Protein AF-A0A3R9AH35-F1 (afdb_monomer_lite)

Sequence (131 aa):
MPEPMREVSAERACFILSLPLRYSGLPVRRRLIRMMLTLQKYDQGSSSLDGPGRDAFTPAADYARSVIDTAMLRGELRCRPSAEMAHDYLKLTEELRSLMAGLQQNKALLRKEVRRRTTDFLRRYAAGAGV

Secondary structure (DSSP, 8-state):
---THHHHHHHHHHHHHHHHHHTTTS-HHHHHHHHHHHHHHHHTT-S----TT--S--HHHHHHHHHHHHHHHTTSB-S--HHHHHHHHHHHHHHHHHHHTT-TT-HHHHHHHHHHHHHHHHHHTBTT---

Structure (mmCIF, N/CA/C/O backbone):
data_AF-A0A3R9AH35-F1
#
_entry.id   AF-A0A3R9AH35-F1
#
loop_
_atom_site.group_PDB
_atom_site.id
_atom_site.type_symbol
_atom_site.label_atom_id
_atom_site.label_alt_id
_atom_site.label_comp_id
_atom_site.label_asym_id
_atom_site.label_entity_id
_atom_site.label_seq_id
_atom_site.pdbx_PDB_ins_code
_atom_site.Cartn_x
_atom_site.Cartn_y
_atom_site.Cartn_z
_atom_site.occupancy
_atom_site.B_iso_or_equiv
_atom_site.auth_seq_id
_atom_site.auth_comp_id
_atom_site.auth_asym_id
_atom_site.auth_atom_id
_atom_site.pdbx_PDB_model_num
ATOM 1 N N . MET A 1 1 ? 12.508 -23.210 -30.651 1.00 46.03 1 MET A N 1
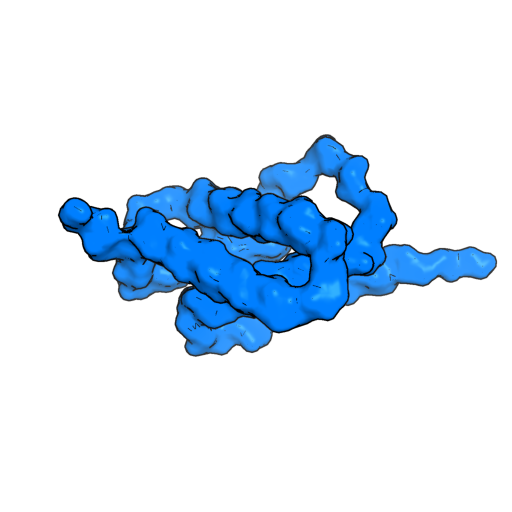ATOM 2 C CA . MET A 1 1 ? 12.930 -22.794 -29.298 1.00 46.03 1 MET A CA 1
ATOM 3 C C . MET A 1 1 ? 11.740 -22.115 -28.636 1.00 46.03 1 MET A C 1
ATOM 5 O O . MET A 1 1 ? 11.290 -21.130 -29.207 1.00 46.03 1 MET A O 1
ATOM 9 N N . PRO A 1 2 ? 11.146 -22.655 -27.555 1.00 44.12 2 PRO A N 1
ATOM 10 C CA . PRO A 1 2 ? 10.029 -21.997 -26.883 1.00 44.12 2 PRO A CA 1
ATOM 11 C C . PRO A 1 2 ? 10.558 -20.876 -25.975 1.00 44.12 2 PRO A C 1
ATOM 13 O O . PRO A 1 2 ? 11.591 -21.028 -25.329 1.00 44.12 2 PRO A O 1
ATOM 16 N N . GLU A 1 3 ? 9.880 -19.733 -25.981 1.00 46.47 3 GLU A N 1
ATOM 17 C CA . GLU A 1 3 ? 10.329 -18.500 -25.329 1.00 46.47 3 GLU A CA 1
ATOM 18 C C . GLU A 1 3 ? 10.193 -18.516 -23.790 1.00 46.47 3 GLU A C 1
ATOM 20 O O . GLU A 1 3 ? 9.214 -19.050 -23.263 1.00 46.47 3 GLU A O 1
ATOM 25 N N . PRO A 1 4 ? 11.095 -17.839 -23.049 1.00 51.25 4 PRO A N 1
ATOM 26 C CA . PRO A 1 4 ? 11.088 -17.774 -21.579 1.00 51.25 4 PRO A CA 1
ATOM 27 C C . PRO A 1 4 ? 9.991 -16.871 -20.969 1.00 51.25 4 PRO A C 1
ATOM 29 O O . PRO A 1 4 ? 9.933 -16.686 -19.754 1.00 51.25 4 PRO A O 1
ATOM 32 N N . MET A 1 5 ? 9.086 -16.295 -21.770 1.00 46.78 5 MET A N 1
ATOM 33 C CA . MET A 1 5 ? 8.111 -15.299 -21.294 1.00 46.78 5 MET A CA 1
ATOM 34 C C . MET A 1 5 ? 7.071 -15.838 -20.291 1.00 46.78 5 MET A C 1
ATOM 36 O O . MET A 1 5 ? 6.516 -15.064 -19.508 1.00 46.78 5 MET A O 1
ATOM 40 N N . ARG A 1 6 ? 6.798 -17.152 -20.268 1.00 49.31 6 ARG A N 1
ATOM 41 C CA . ARG A 1 6 ? 5.795 -17.739 -19.353 1.00 49.31 6 ARG A CA 1
ATOM 42 C C . ARG A 1 6 ? 6.275 -17.871 -17.903 1.00 49.31 6 ARG A C 1
ATOM 44 O O . ARG A 1 6 ? 5.464 -17.684 -16.996 1.00 49.31 6 ARG A O 1
ATOM 51 N N . GLU A 1 7 ? 7.559 -18.135 -17.664 1.00 48.97 7 GLU A N 1
ATOM 52 C CA . GLU A 1 7 ? 8.089 -18.366 -16.307 1.00 48.97 7 GLU A CA 1
ATOM 53 C C . GLU A 1 7 ? 8.080 -17.089 -15.460 1.00 48.97 7 GLU A C 1
ATOM 55 O O . GLU A 1 7 ? 7.621 -17.093 -14.318 1.00 48.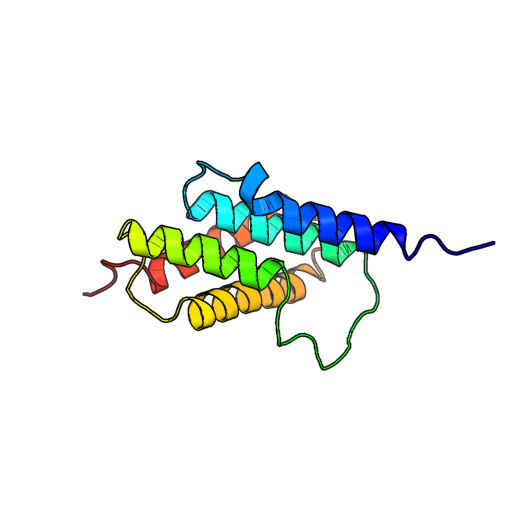97 7 GLU A O 1
ATOM 60 N N . VAL A 1 8 ? 8.449 -15.953 -16.059 1.00 49.78 8 VAL A N 1
ATOM 61 C CA . VAL A 1 8 ? 8.474 -14.644 -15.387 1.00 49.78 8 VAL A CA 1
ATOM 62 C C . VAL A 1 8 ? 7.079 -14.222 -14.900 1.00 49.78 8 VAL A C 1
ATOM 64 O O . VAL A 1 8 ? 6.948 -13.586 -13.853 1.00 49.78 8 VAL A O 1
ATOM 67 N N . SER A 1 9 ? 6.021 -14.588 -15.630 1.00 55.25 9 SER A N 1
ATOM 68 C CA . SER A 1 9 ? 4.631 -14.311 -15.242 1.00 55.25 9 SER A CA 1
ATOM 69 C C . SER A 1 9 ? 4.174 -15.185 -14.065 1.00 55.25 9 SER A C 1
ATOM 71 O O . SER A 1 9 ? 3.560 -14.684 -13.116 1.00 55.25 9 SER A O 1
ATOM 73 N N . ALA A 1 10 ? 4.531 -16.473 -14.075 1.00 56.56 10 ALA A N 1
ATOM 74 C CA . ALA A 1 10 ? 4.181 -17.417 -13.015 1.00 56.56 10 ALA A CA 1
ATOM 75 C C . ALA A 1 10 ? 4.895 -17.094 -11.690 1.00 56.56 10 ALA A C 1
ATOM 77 O O . ALA A 1 10 ? 4.262 -17.074 -10.634 1.00 56.56 10 ALA A O 1
ATOM 78 N N . GLU A 1 11 ? 6.183 -16.740 -11.736 1.00 56.84 11 GLU A N 1
ATOM 79 C CA . GLU A 1 11 ? 6.951 -16.329 -10.554 1.00 56.84 11 GLU A CA 1
ATOM 80 C C . GLU A 1 11 ? 6.389 -15.060 -9.900 1.00 56.84 11 GLU A C 1
ATOM 82 O O . GLU A 1 11 ? 6.325 -14.955 -8.671 1.00 56.84 11 GLU A O 1
ATOM 87 N N . ARG A 1 12 ? 5.937 -14.100 -10.718 1.00 60.00 12 ARG A N 1
ATOM 88 C CA . ARG A 1 12 ? 5.270 -12.873 -10.255 1.00 60.00 12 ARG A CA 1
ATOM 89 C C . ARG A 1 12 ? 3.958 -13.176 -9.553 1.00 60.00 12 ARG A C 1
ATOM 91 O O . ARG A 1 12 ? 3.727 -12.662 -8.460 1.00 60.00 12 ARG A O 1
ATOM 98 N N . ALA A 1 13 ? 3.116 -14.013 -10.158 1.00 60.59 13 ALA A N 1
ATOM 99 C CA . ALA A 1 13 ? 1.849 -14.418 -9.564 1.00 60.59 13 ALA A CA 1
ATOM 100 C C . ALA A 1 13 ? 2.081 -15.165 -8.242 1.00 60.59 13 ALA A C 1
ATOM 102 O O . ALA A 1 13 ? 1.540 -14.756 -7.217 1.00 60.59 13 ALA A O 1
ATOM 103 N N . CYS A 1 14 ? 2.967 -16.168 -8.216 1.00 59.75 14 CYS A N 1
ATOM 104 C CA . CYS A 1 14 ? 3.325 -16.896 -6.995 1.00 59.75 14 CYS A CA 1
ATOM 105 C C . CYS A 1 14 ? 3.881 -15.980 -5.898 1.00 59.75 14 CYS A C 1
ATOM 107 O O . CYS A 1 14 ? 3.533 -16.139 -4.727 1.00 59.75 14 CYS A O 1
ATOM 109 N N . PHE A 1 15 ? 4.719 -14.996 -6.240 1.00 64.31 15 PHE A N 1
ATOM 110 C CA . PHE A 1 15 ? 5.264 -14.093 -5.232 1.00 64.31 15 PHE A CA 1
ATOM 111 C C . PHE A 1 15 ? 4.189 -13.175 -4.651 1.00 64.31 15 PHE A C 1
ATOM 113 O O . PHE A 1 15 ? 4.125 -13.045 -3.427 1.00 64.31 15 PHE A O 1
ATOM 120 N N . ILE A 1 16 ? 3.334 -12.581 -5.493 1.00 66.44 16 ILE A N 1
ATOM 121 C CA . ILE A 1 16 ? 2.237 -11.711 -5.042 1.00 66.44 16 ILE A CA 1
ATOM 122 C C . ILE A 1 16 ? 1.250 -12.506 -4.174 1.00 66.44 16 ILE A C 1
ATOM 124 O O . ILE A 1 16 ? 0.876 -12.047 -3.096 1.00 66.44 16 ILE A O 1
ATOM 128 N N . LEU A 1 17 ? 0.932 -13.739 -4.570 1.00 62.44 17 LEU A N 1
ATOM 129 C CA . LEU A 1 17 ? 0.103 -14.663 -3.791 1.00 62.44 17 LEU A CA 1
ATOM 130 C C . LEU A 1 17 ? 0.758 -15.082 -2.463 1.00 62.44 17 LEU A C 1
ATOM 132 O O . LEU A 1 17 ? 0.059 -15.393 -1.505 1.00 62.44 17 LEU A O 1
ATOM 136 N N . SER A 1 18 ? 2.092 -15.041 -2.366 1.00 66.19 18 SER A N 1
ATOM 137 C CA . SER A 1 18 ? 2.823 -15.325 -1.122 1.00 66.19 18 SER A CA 1
ATOM 138 C C . SER A 1 18 ? 3.007 -14.108 -0.202 1.00 66.19 18 SER A C 1
ATOM 140 O O . SER A 1 18 ? 3.461 -14.277 0.930 1.00 66.19 18 SER A O 1
ATOM 142 N N . LEU A 1 19 ? 2.663 -12.885 -0.638 1.00 68.12 19 LEU A N 1
ATOM 143 C CA . LEU A 1 19 ? 2.791 -11.667 0.180 1.00 68.12 19 LEU A CA 1
ATOM 144 C C . LEU A 1 19 ? 2.074 -11.755 1.539 1.00 68.12 19 LEU A C 1
ATOM 146 O O . LEU A 1 19 ? 2.698 -11.361 2.532 1.00 68.12 19 LEU A O 1
ATOM 150 N N . PRO A 1 20 ? 0.837 -12.293 1.632 1.00 64.69 20 PRO A N 1
ATOM 151 C CA . PRO A 1 20 ? 0.148 -12.457 2.911 1.00 64.69 20 PRO A CA 1
ATOM 152 C C . PRO A 1 20 ? 0.947 -13.285 3.917 1.00 64.69 20 PRO A C 1
ATOM 154 O O . PRO A 1 20 ? 1.046 -12.904 5.081 1.00 64.69 20 PRO A O 1
ATOM 157 N N . LEU A 1 21 ? 1.575 -14.370 3.456 1.00 67.38 21 LEU A N 1
ATOM 158 C CA . LEU A 1 21 ? 2.374 -15.271 4.289 1.00 67.38 21 LEU A CA 1
ATOM 159 C C . LEU A 1 21 ? 3.748 -14.678 4.614 1.00 67.38 21 LEU A C 1
ATOM 161 O O . LEU A 1 21 ? 4.215 -14.751 5.745 1.00 67.38 21 LEU A O 1
ATOM 165 N N . ARG A 1 22 ? 4.403 -14.037 3.641 1.00 65.38 22 ARG A N 1
ATOM 166 C CA . ARG A 1 22 ? 5.749 -13.469 3.828 1.00 65.38 22 ARG A CA 1
ATOM 167 C C . ARG A 1 22 ? 5.772 -12.295 4.796 1.00 65.38 22 ARG A C 1
ATOM 169 O O . ARG A 1 22 ? 6.805 -12.031 5.410 1.00 65.38 22 ARG A O 1
ATOM 176 N N . TYR A 1 23 ? 4.676 -11.547 4.875 1.00 73.94 23 TYR A N 1
ATOM 177 C CA . TYR A 1 23 ? 4.607 -10.305 5.641 1.00 73.94 23 TYR A CA 1
ATOM 178 C C . TYR A 1 23 ? 3.579 -10.348 6.773 1.00 73.94 23 TYR A C 1
ATOM 180 O O . TYR A 1 23 ? 3.329 -9.316 7.410 1.00 73.94 23 TYR A O 1
ATOM 188 N N . SER A 1 24 ? 3.037 -11.532 7.077 1.00 69.88 24 SER A N 1
ATOM 189 C CA . SER A 1 24 ? 2.233 -11.765 8.275 1.00 69.88 24 SER A CA 1
ATOM 190 C C . SER A 1 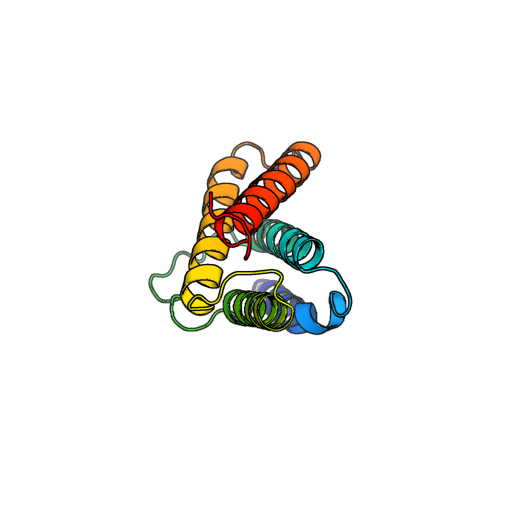24 ? 3.003 -11.324 9.524 1.00 69.88 24 SER A C 1
ATOM 192 O O . SER A 1 24 ? 4.209 -11.536 9.632 1.00 69.88 24 SER A O 1
ATOM 194 N N . GLY A 1 25 ? 2.326 -10.655 10.457 1.00 75.56 25 GLY A N 1
ATOM 195 C CA . GLY A 1 25 ? 2.937 -10.164 11.701 1.00 75.56 25 GLY A CA 1
ATOM 196 C C . GLY A 1 25 ? 3.684 -8.829 11.589 1.00 75.56 25 GLY A C 1
ATOM 197 O O . GLY A 1 25 ? 3.916 -8.180 12.604 1.00 75.56 25 GLY A O 1
ATOM 198 N N . LEU A 1 26 ? 3.988 -8.334 10.383 1.00 83.62 26 LEU A N 1
ATOM 199 C CA . LEU A 1 26 ? 4.569 -6.995 10.245 1.00 83.62 26 LEU A CA 1
ATOM 200 C C . LEU A 1 26 ? 3.526 -5.895 10.528 1.00 83.62 26 LEU A C 1
ATOM 202 O O . LEU A 1 26 ? 2.348 -6.094 10.215 1.00 83.62 26 LEU A O 1
ATOM 206 N N . PRO A 1 27 ? 3.941 -4.717 11.032 1.00 87.50 27 PRO A N 1
ATOM 207 C CA . PRO A 1 27 ? 3.092 -3.527 11.071 1.00 87.50 27 PRO A CA 1
ATOM 208 C C . PRO A 1 27 ? 2.638 -3.111 9.668 1.00 87.50 27 PRO A C 1
ATOM 210 O O . PRO A 1 27 ? 3.392 -3.280 8.700 1.00 87.50 27 PRO A O 1
ATOM 213 N N . VAL A 1 28 ? 1.459 -2.493 9.563 1.00 89.50 28 VAL A N 1
ATOM 214 C CA . VAL A 1 28 ? 0.816 -2.085 8.296 1.00 89.50 28 VAL A CA 1
ATOM 215 C C . VAL A 1 28 ? 1.779 -1.302 7.404 1.00 89.50 28 VAL A C 1
ATOM 217 O O . VAL A 1 28 ? 2.004 -1.663 6.247 1.00 89.50 28 VAL A O 1
ATOM 220 N N . ARG A 1 29 ? 2.481 -0.313 7.974 1.00 91.62 29 ARG A N 1
ATOM 221 C CA . ARG A 1 29 ? 3.503 0.476 7.266 1.00 91.62 29 ARG A CA 1
ATOM 222 C C . ARG A 1 29 ? 4.578 -0.380 6.602 1.00 91.62 29 ARG A C 1
ATOM 224 O O . ARG A 1 29 ? 4.965 -0.109 5.469 1.00 91.62 29 ARG A O 1
ATOM 231 N N . ARG A 1 30 ? 5.088 -1.407 7.290 1.00 90.06 30 ARG A N 1
ATOM 232 C CA . ARG A 1 30 ? 6.130 -2.284 6.733 1.00 90.06 30 ARG A CA 1
ATOM 233 C C . ARG A 1 30 ? 5.571 -3.180 5.629 1.00 90.06 30 ARG A C 1
ATOM 235 O O . ARG A 1 30 ? 6.280 -3.382 4.645 1.00 90.06 30 ARG A O 1
ATOM 242 N N . ARG A 1 31 ? 4.333 -3.672 5.763 1.00 90.31 31 ARG A N 1
ATOM 243 C CA . ARG A 1 31 ? 3.666 -4.469 4.716 1.00 90.31 31 ARG A CA 1
ATOM 244 C C . ARG A 1 31 ? 3.503 -3.659 3.432 1.00 90.31 31 ARG A C 1
ATOM 246 O O . ARG A 1 31 ? 3.949 -4.112 2.382 1.00 90.31 31 ARG A O 1
ATOM 253 N N . LEU A 1 32 ? 2.989 -2.434 3.540 1.00 90.38 32 LEU A N 1
ATOM 254 C CA . LEU A 1 32 ? 2.818 -1.525 2.403 1.00 90.38 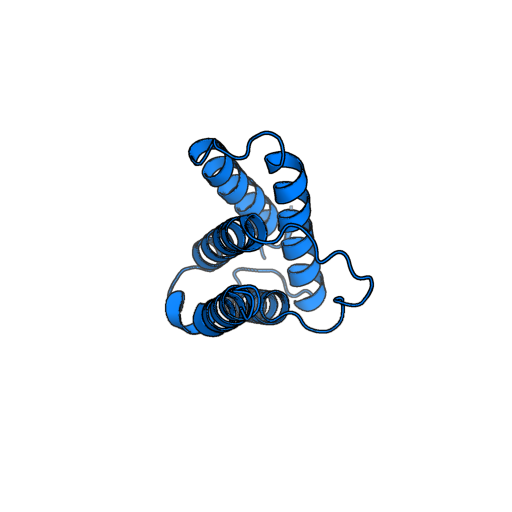32 LEU A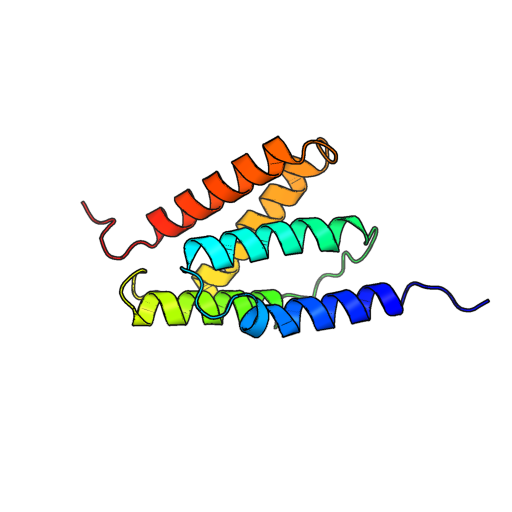 CA 1
ATOM 255 C C . LEU A 1 32 ? 4.163 -1.109 1.779 1.00 90.38 32 LEU A C 1
ATOM 257 O O . LEU A 1 32 ? 4.310 -1.136 0.564 1.00 90.38 32 LEU A O 1
ATOM 261 N N . ILE A 1 33 ? 5.201 -0.804 2.565 1.00 91.50 33 ILE A N 1
ATOM 262 C CA . ILE A 1 33 ? 6.531 -0.501 1.995 1.00 91.50 33 ILE A CA 1
ATOM 263 C C . ILE A 1 33 ? 7.075 -1.693 1.194 1.00 91.50 33 ILE A C 1
ATOM 265 O O . ILE A 1 33 ? 7.588 -1.527 0.087 1.00 91.50 33 ILE A O 1
ATOM 269 N N . ARG A 1 34 ? 6.998 -2.904 1.762 1.00 89.56 34 ARG A N 1
ATOM 270 C CA . ARG A 1 34 ? 7.498 -4.121 1.111 1.00 89.56 34 ARG A CA 1
ATOM 271 C C . ARG A 1 34 ? 6.722 -4.433 -0.161 1.00 89.56 34 ARG A C 1
ATOM 273 O O . ARG A 1 34 ? 7.343 -4.793 -1.157 1.00 89.56 34 ARG A O 1
ATOM 280 N N . MET A 1 35 ? 5.407 -4.253 -0.137 1.00 88.00 35 MET A N 1
ATOM 281 C CA . MET A 1 35 ? 4.548 -4.424 -1.301 1.00 88.00 35 MET A CA 1
ATOM 282 C C . MET A 1 35 ? 4.906 -3.438 -2.422 1.00 88.00 35 MET A C 1
ATOM 284 O O . MET A 1 35 ? 5.181 -3.880 -3.532 1.00 88.00 35 MET A O 1
ATOM 288 N N . MET A 1 36 ? 5.017 -2.136 -2.139 1.00 89.31 36 MET A N 1
ATOM 289 C CA . MET A 1 36 ? 5.367 -1.128 -3.151 1.00 89.31 36 MET A CA 1
ATOM 290 C C . MET A 1 36 ? 6.744 -1.401 -3.773 1.00 89.31 36 MET A C 1
ATOM 292 O O . MET A 1 36 ? 6.886 -1.387 -4.990 1.00 89.31 36 MET A O 1
ATOM 296 N N . LEU A 1 37 ? 7.754 -1.734 -2.957 1.00 88.25 37 LEU A N 1
ATOM 297 C CA . LEU A 1 37 ? 9.081 -2.132 -3.456 1.00 88.25 37 LEU A CA 1
ATOM 298 C C . LEU A 1 37 ? 9.027 -3.384 -4.338 1.00 88.25 37 LEU A C 1
ATOM 300 O O . LEU A 1 37 ? 9.786 -3.503 -5.295 1.00 88.25 37 LEU A O 1
ATOM 304 N N . THR A 1 38 ? 8.150 -4.322 -3.993 1.00 83.50 38 THR A N 1
ATOM 305 C CA . THR A 1 38 ? 7.948 -5.557 -4.748 1.00 83.50 38 THR A CA 1
ATOM 306 C C . THR A 1 38 ? 7.330 -5.258 -6.110 1.00 83.50 38 THR A C 1
ATOM 308 O O . THR A 1 38 ? 7.848 -5.721 -7.121 1.00 83.50 38 THR A O 1
ATOM 311 N N . LEU A 1 39 ? 6.286 -4.428 -6.154 1.00 81.75 39 LEU A N 1
ATOM 312 C CA . LEU A 1 39 ? 5.648 -3.998 -7.401 1.00 81.75 39 LEU A CA 1
ATOM 313 C C . LEU A 1 39 ? 6.627 -3.255 -8.318 1.00 81.75 39 LEU A C 1
ATOM 315 O O . LEU A 1 39 ? 6.662 -3.516 -9.514 1.00 81.75 39 LEU A O 1
ATOM 319 N N . GLN A 1 40 ? 7.484 -2.406 -7.746 1.00 82.69 40 GLN A N 1
ATOM 320 C CA . GLN A 1 40 ? 8.546 -1.718 -8.487 1.00 82.69 40 GLN A CA 1
ATOM 321 C C . GLN A 1 40 ? 9.596 -2.691 -9.048 1.00 82.69 40 GLN A C 1
ATOM 323 O O . GLN A 1 40 ? 10.071 -2.506 -10.162 1.00 82.69 40 GLN A O 1
ATOM 328 N N . LYS A 1 41 ? 9.941 -3.755 -8.308 1.00 78.38 41 LYS A N 1
ATOM 329 C CA . LYS A 1 41 ? 10.898 -4.779 -8.758 1.00 78.38 41 LYS A CA 1
ATOM 330 C C . LYS A 1 41 ? 10.340 -5.641 -9.893 1.00 78.38 41 LYS A C 1
ATOM 332 O O . LYS A 1 41 ? 11.072 -5.969 -10.818 1.00 78.38 41 LYS A O 1
ATOM 337 N N . TYR A 1 42 ? 9.086 -6.073 -9.786 1.00 68.94 42 TYR A N 1
ATOM 338 C CA . TYR A 1 42 ? 8.533 -7.051 -10.719 1.00 68.94 42 TYR A CA 1
ATOM 339 C C . TYR A 1 42 ? 8.096 -6.440 -12.047 1.00 68.94 42 TYR A C 1
ATOM 341 O O . TYR A 1 42 ? 8.173 -7.134 -13.049 1.00 68.94 42 TYR A O 1
ATOM 349 N N . ASP A 1 43 ? 7.720 -5.165 -12.101 1.00 61.84 43 ASP A N 1
ATOM 350 C CA . ASP A 1 43 ? 7.395 -4.522 -13.381 1.00 61.84 43 ASP A CA 1
ATOM 351 C C . ASP A 1 43 ? 8.642 -4.105 -14.185 1.00 61.84 43 ASP A C 1
ATOM 353 O O . ASP A 1 43 ? 8.604 -4.029 -15.408 1.00 61.84 43 ASP A O 1
ATOM 357 N N . GLN A 1 44 ? 9.798 -3.968 -13.519 1.00 51.09 44 GLN A N 1
ATOM 358 C CA . GLN A 1 44 ? 11.097 -3.688 -14.151 1.00 51.09 44 GLN A CA 1
ATOM 359 C C . GLN A 1 44 ? 11.541 -4.777 -15.154 1.00 51.09 44 GLN A C 1
ATOM 361 O O . GLN A 1 44 ? 12.460 -4.551 -15.935 1.00 51.09 44 GLN A O 1
ATOM 366 N N . GLY A 1 45 ? 10.895 -5.951 -15.152 1.00 44.19 45 GLY A N 1
ATOM 367 C CA . GLY A 1 45 ? 11.149 -7.037 -16.103 1.00 44.19 45 GLY A CA 1
ATOM 368 C C . GLY A 1 45 ? 10.059 -7.257 -17.158 1.00 44.19 45 GLY A C 1
ATOM 369 O O .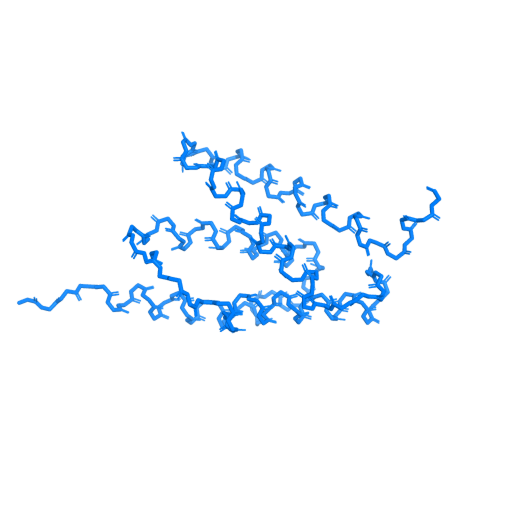 GLY A 1 45 ? 10.097 -8.288 -17.818 1.00 44.19 45 GLY A O 1
ATOM 370 N N . SER A 1 46 ? 9.018 -6.418 -17.253 1.00 43.91 46 SER A N 1
ATOM 371 C CA . SER A 1 46 ? 7.997 -6.510 -18.317 1.00 43.91 46 SER A CA 1
ATOM 372 C C . SER A 1 46 ? 7.915 -5.207 -19.088 1.00 43.91 46 SER A C 1
ATOM 374 O O . SER A 1 46 ? 7.044 -4.376 -18.860 1.00 43.91 46 SER A O 1
ATOM 376 N N . SER A 1 47 ? 8.819 -5.053 -20.043 1.00 40.12 47 SER A N 1
ATOM 377 C CA . SER A 1 47 ? 8.518 -4.290 -21.244 1.00 40.12 47 SER A CA 1
ATOM 378 C C . SER A 1 47 ? 7.317 -4.952 -21.936 1.00 40.12 47 SER A C 1
ATOM 380 O O . SER A 1 47 ? 7.398 -6.113 -22.327 1.00 40.12 47 SER A O 1
ATOM 382 N N . SER A 1 48 ? 6.220 -4.206 -22.061 1.00 46.03 48 SER A N 1
ATOM 383 C CA . SER A 1 48 ? 4.929 -4.590 -22.655 1.00 46.03 48 SER A CA 1
ATOM 384 C C . SER A 1 48 ? 4.036 -5.472 -21.794 1.00 46.03 48 SER A C 1
ATOM 386 O O . SER A 1 48 ? 4.207 -6.682 -21.752 1.00 46.03 48 SER A O 1
ATOM 388 N N . LEU A 1 49 ? 3.017 -4.859 -21.192 1.00 43.94 49 LEU A N 1
ATOM 389 C CA . LEU A 1 49 ? 1.650 -5.389 -21.113 1.00 43.94 49 LEU A CA 1
ATOM 390 C C . LEU A 1 49 ? 0.705 -4.204 -20.820 1.00 43.94 49 LEU A C 1
ATOM 392 O O . LEU A 1 49 ? -0.014 -4.186 -19.823 1.00 43.94 49 LEU A O 1
ATOM 396 N N . ASP A 1 50 ? 0.743 -3.193 -21.695 1.00 42.88 50 ASP A N 1
ATOM 397 C CA . ASP A 1 50 ? -0.299 -2.168 -21.783 1.00 42.88 50 ASP A CA 1
ATOM 398 C C . ASP A 1 50 ? -1.528 -2.800 -22.445 1.00 42.88 50 ASP A C 1
ATOM 400 O O . ASP A 1 50 ? -1.564 -3.030 -23.653 1.00 42.88 50 ASP A O 1
ATOM 404 N N . GLY A 1 51 ? -2.521 -3.150 -21.629 1.00 36.41 51 GLY A N 1
ATOM 405 C CA . GLY A 1 51 ? -3.811 -3.666 -22.073 1.00 36.41 51 GLY A CA 1
ATOM 406 C C . GLY A 1 51 ? -4.935 -3.041 -21.241 1.00 36.41 51 GLY A C 1
ATOM 407 O O . GLY A 1 51 ? -4.909 -3.173 -20.013 1.00 36.41 51 GLY A O 1
ATOM 408 N N . PRO A 1 52 ? -5.924 -2.374 -21.865 1.00 36.44 52 PRO A N 1
ATOM 409 C CA . PRO A 1 52 ? -7.024 -1.727 -21.163 1.00 36.44 52 PRO A CA 1
ATOM 410 C C . PRO A 1 52 ? -8.028 -2.800 -20.726 1.00 36.44 52 PRO A C 1
ATOM 412 O O . PRO A 1 52 ? -8.848 -3.261 -21.513 1.00 36.44 52 PRO A O 1
ATOM 415 N N . GLY A 1 53 ? -7.921 -3.269 -19.483 1.00 40.00 53 GLY A N 1
ATOM 416 C CA . GLY A 1 53 ? -8.854 -4.277 -18.958 1.00 40.00 53 GLY A CA 1
ATOM 417 C C . GLY A 1 53 ? -8.490 -4.926 -17.623 1.00 40.00 53 GLY A C 1
ATOM 418 O O . GLY A 1 53 ? -9.097 -5.928 -17.253 1.00 40.00 53 GLY A O 1
ATOM 419 N N . ARG A 1 54 ? -7.501 -4.406 -16.884 1.00 48.00 54 ARG A N 1
ATOM 420 C CA . ARG A 1 54 ? -7.013 -5.019 -15.632 1.00 48.00 54 ARG A CA 1
ATOM 421 C C . ARG A 1 54 ? -7.621 -4.449 -14.346 1.00 48.00 54 ARG A C 1
ATOM 423 O O . ARG A 1 54 ? -7.109 -4.736 -13.267 1.00 48.00 54 ARG A O 1
ATOM 430 N N . ASP A 1 55 ? -8.729 -3.720 -14.452 1.00 42.41 55 ASP A N 1
ATOM 431 C CA . ASP A 1 55 ? -9.375 -3.053 -13.313 1.00 42.41 55 ASP A CA 1
ATOM 432 C C . ASP A 1 55 ? -10.208 -3.967 -12.406 1.00 42.41 55 ASP A C 1
ATOM 434 O O . ASP A 1 55 ? -10.667 -3.523 -11.358 1.00 42.41 55 ASP A O 1
ATOM 438 N N . ALA A 1 56 ? -10.386 -5.252 -12.728 1.00 44.19 56 ALA A N 1
ATOM 439 C CA . ALA A 1 56 ? -11.248 -6.094 -11.902 1.00 44.19 56 ALA A CA 1
ATOM 440 C C . ALA A 1 56 ? -10.540 -6.616 -10.635 1.00 44.19 56 ALA A C 1
ATOM 442 O O . ALA A 1 56 ? -10.928 -6.253 -9.532 1.00 44.19 56 ALA A O 1
ATOM 443 N N . PHE A 1 57 ? -9.498 -7.447 -10.731 1.00 51.50 57 PHE A N 1
ATOM 444 C CA . PHE A 1 57 ? -8.913 -8.095 -9.544 1.00 51.50 57 PHE A CA 1
ATOM 445 C C . PHE A 1 57 ? -7.463 -8.502 -9.807 1.00 51.50 57 PHE A C 1
ATOM 447 O O . PHE A 1 57 ? -7.179 -9.606 -10.271 1.00 51.50 57 PHE A O 1
ATOM 454 N N . THR A 1 58 ? -6.513 -7.598 -9.548 1.00 71.69 58 THR A N 1
ATOM 455 C CA . THR A 1 58 ? -5.103 -8.003 -9.478 1.00 71.69 58 THR A CA 1
ATOM 456 C C . THR A 1 58 ? -4.813 -8.550 -8.074 1.00 71.69 58 THR A C 1
ATOM 458 O O . THR A 1 58 ? -5.239 -7.936 -7.096 1.00 71.69 58 THR A O 1
ATOM 461 N N . PRO A 1 59 ? -4.024 -9.632 -7.920 1.00 76.12 59 PRO A N 1
ATOM 462 C CA . PRO A 1 59 ? -3.648 -10.149 -6.598 1.00 76.12 59 PRO A CA 1
ATOM 463 C C . PRO A 1 59 ? -2.966 -9.105 -5.691 1.00 76.12 59 PRO A C 1
ATOM 465 O O . PRO A 1 59 ? -2.978 -9.215 -4.467 1.00 76.12 59 PRO A O 1
ATOM 468 N N . ALA A 1 60 ? -2.390 -8.053 -6.285 1.00 79.88 60 ALA A N 1
ATOM 469 C CA . ALA A 1 60 ? -1.879 -6.898 -5.558 1.00 79.88 60 ALA A CA 1
ATOM 470 C C . ALA A 1 60 ? -3.010 -6.059 -4.937 1.00 79.88 60 ALA A C 1
ATOM 472 O O . ALA A 1 60 ? -2.906 -5.689 -3.771 1.00 79.88 60 ALA A O 1
ATOM 473 N N . ALA A 1 61 ? -4.090 -5.787 -5.675 1.00 83.88 61 ALA A N 1
ATOM 474 C CA . ALA A 1 61 ? -5.257 -5.077 -5.154 1.00 83.88 61 ALA A CA 1
ATOM 475 C C . ALA A 1 61 ? -5.912 -5.841 -3.999 1.00 83.88 61 ALA A C 1
ATOM 477 O O . ALA A 1 61 ? -6.170 -5.249 -2.953 1.00 83.88 61 ALA A O 1
ATOM 478 N N . ASP A 1 62 ? -6.101 -7.154 -4.146 1.00 84.19 62 ASP A N 1
ATOM 479 C CA . ASP A 1 62 ? -6.678 -7.994 -3.089 1.00 84.19 62 ASP A CA 1
ATOM 480 C C . ASP A 1 62 ? -5.805 -8.001 -1.829 1.00 84.19 62 ASP A C 1
ATOM 482 O O . ASP A 1 62 ? -6.301 -7.852 -0.710 1.00 84.19 62 ASP A O 1
ATOM 486 N N . TYR A 1 63 ? -4.482 -8.089 -1.999 1.00 84.56 63 TYR A N 1
ATOM 487 C CA . TYR A 1 63 ? -3.558 -8.015 -0.873 1.00 84.56 63 TYR A CA 1
ATOM 488 C C . TYR A 1 63 ? -3.549 -6.631 -0.203 1.00 84.56 63 TYR A C 1
ATOM 490 O O . TYR A 1 63 ? -3.561 -6.554 1.027 1.00 84.56 63 TYR A O 1
ATOM 498 N N . ALA A 1 64 ? -3.574 -5.537 -0.975 1.00 88.75 64 ALA A N 1
ATOM 499 C CA . ALA A 1 64 ? -3.692 -4.188 -0.418 1.00 88.75 64 ALA A CA 1
ATOM 500 C C . ALA A 1 64 ? -4.982 -4.032 0.395 1.00 88.75 64 ALA A C 1
ATOM 502 O O . ALA A 1 64 ? -4.908 -3.562 1.531 1.00 88.75 64 ALA A O 1
ATOM 503 N N . ARG A 1 65 ? -6.128 -4.481 -0.143 1.00 89.94 65 ARG A N 1
ATOM 504 C CA . ARG A 1 65 ? -7.413 -4.475 0.573 1.00 89.94 65 ARG A CA 1
ATOM 505 C C . ARG A 1 65 ? -7.307 -5.232 1.894 1.00 89.94 65 ARG A C 1
ATOM 507 O O . ARG A 1 65 ? -7.558 -4.641 2.934 1.00 89.94 65 ARG A O 1
ATOM 514 N N . SER A 1 66 ? -6.788 -6.461 1.883 1.00 89.19 66 SER A N 1
ATOM 515 C CA . SER A 1 66 ? -6.604 -7.266 3.101 1.00 89.19 66 SER A CA 1
ATOM 516 C C . SER A 1 66 ? -5.728 -6.579 4.164 1.00 89.19 66 SER A C 1
ATOM 518 O O . SER A 1 66 ? -6.041 -6.602 5.360 1.00 89.19 66 SER A O 1
ATOM 520 N N . VAL A 1 67 ? -4.629 -5.934 3.752 1.00 89.62 67 VAL A N 1
ATOM 521 C CA . VAL A 1 67 ? -3.763 -5.171 4.668 1.00 89.62 67 VAL A CA 1
ATOM 522 C C . VAL A 1 67 ? -4.501 -3.965 5.253 1.00 89.62 67 VAL A C 1
ATOM 524 O O . VAL A 1 67 ? -4.349 -3.693 6.445 1.00 89.62 67 VAL A O 1
ATOM 527 N N . ILE A 1 68 ? -5.290 -3.262 4.438 1.00 91.75 68 ILE A N 1
ATOM 528 C CA . ILE A 1 68 ? -6.080 -2.094 4.845 1.00 91.75 68 ILE A CA 1
ATOM 529 C C . ILE A 1 68 ? -7.216 -2.499 5.788 1.00 91.75 68 ILE A C 1
ATOM 531 O O . ILE A 1 68 ? -7.333 -1.906 6.856 1.00 91.75 68 ILE A O 1
ATOM 535 N N . ASP A 1 69 ? -7.975 -3.547 5.465 1.00 90.44 69 ASP A N 1
ATOM 536 C CA . ASP A 1 69 ? -9.042 -4.083 6.319 1.00 90.44 69 ASP A CA 1
ATOM 537 C C . ASP A 1 69 ? -8.489 -4.466 7.696 1.00 90.44 69 ASP A C 1
ATOM 539 O O . ASP A 1 69 ? -9.029 -4.085 8.733 1.00 90.44 69 ASP A O 1
ATOM 543 N N . THR A 1 70 ? -7.337 -5.145 7.726 1.00 88.12 70 THR A N 1
ATOM 544 C CA . THR A 1 70 ? -6.667 -5.497 8.987 1.00 88.12 70 THR A CA 1
ATOM 545 C C . THR A 1 70 ? -6.260 -4.252 9.784 1.00 88.12 70 THR A C 1
ATOM 547 O O . THR A 1 70 ? -6.356 -4.241 11.010 1.00 88.12 70 THR A O 1
ATOM 550 N N . ALA A 1 71 ? -5.782 -3.206 9.108 1.00 87.81 71 ALA A N 1
ATOM 551 C CA . ALA A 1 71 ? -5.389 -1.950 9.740 1.00 87.81 71 ALA A CA 1
ATOM 552 C C . ALA A 1 71 ? -6.595 -1.194 10.316 1.00 87.81 71 ALA A C 1
ATOM 554 O O . ALA A 1 71 ? -6.509 -0.637 11.410 1.00 87.81 71 ALA A O 1
ATOM 555 N N . MET A 1 72 ? -7.721 -1.206 9.602 1.00 89.19 72 MET A N 1
ATOM 556 C CA . MET A 1 72 ? -8.990 -0.638 10.055 1.00 89.19 72 MET A CA 1
ATOM 557 C C . MET A 1 72 ? -9.528 -1.387 11.276 1.00 89.19 72 MET A C 1
ATOM 559 O O . MET A 1 72 ? -9.867 -0.752 12.269 1.00 89.19 72 MET A O 1
ATOM 563 N N . LEU A 1 73 ? -9.521 -2.727 11.256 1.00 87.00 73 LEU A N 1
ATOM 564 C CA . LEU A 1 73 ? -9.931 -3.559 12.398 1.00 87.00 73 LEU A CA 1
ATOM 565 C C . LEU A 1 73 ? -9.096 -3.296 13.661 1.00 87.00 73 LEU A C 1
ATOM 567 O O . LEU A 1 73 ? -9.586 -3.454 14.774 1.00 87.00 73 LEU A O 1
ATOM 571 N N . ARG A 1 74 ? -7.837 -2.880 13.498 1.00 86.06 74 ARG A N 1
ATOM 572 C CA . ARG A 1 74 ? -6.939 -2.498 14.601 1.00 86.06 74 ARG A CA 1
ATOM 573 C C . ARG A 1 74 ? -7.074 -1.036 15.034 1.00 86.06 74 ARG A C 1
ATOM 575 O O . ARG A 1 74 ? -6.367 -0.619 15.945 1.00 86.06 74 ARG A O 1
ATOM 582 N N . GLY A 1 75 ? -7.923 -0.250 14.370 1.00 84.62 75 GLY A N 1
ATOM 583 C CA . GLY A 1 75 ? -8.064 1.187 14.614 1.00 84.62 75 GLY A CA 1
ATOM 584 C C . GLY A 1 75 ? -6.868 2.028 14.149 1.00 84.62 75 GLY A C 1
ATOM 585 O O . GLY A 1 75 ? -6.769 3.198 14.510 1.00 84.62 75 GLY A O 1
ATOM 586 N N . GLU A 1 76 ? -5.952 1.467 13.349 1.00 86.94 76 GLU A N 1
ATOM 587 C CA . GLU A 1 76 ? -4.802 2.204 12.802 1.00 86.94 76 GLU A CA 1
ATOM 588 C C . GLU A 1 76 ? -5.241 3.165 11.678 1.00 86.94 76 GLU A C 1
ATOM 590 O O . GLU A 1 76 ? -4.679 4.253 11.521 1.00 86.94 76 GLU A O 1
ATOM 595 N N . LEU A 1 77 ? -6.262 2.775 10.905 1.00 88.94 77 LEU A N 1
ATOM 596 C CA . LEU A 1 77 ? -6.828 3.546 9.794 1.00 88.94 77 LEU A CA 1
ATOM 597 C C . LEU A 1 77 ? -8.314 3.859 10.021 1.00 88.94 77 LEU A C 1
ATOM 599 O O . LEU A 1 77 ? -9.018 3.136 10.722 1.00 88.94 77 LEU A O 1
ATOM 603 N N . ARG A 1 78 ? -8.789 4.947 9.405 1.00 84.44 78 ARG A N 1
ATOM 604 C CA . ARG A 1 78 ? -10.195 5.374 9.403 1.00 84.44 78 ARG A CA 1
ATOM 605 C C . ARG A 1 78 ? -11.089 4.328 8.755 1.00 84.44 78 ARG A C 1
ATOM 607 O O . ARG A 1 78 ? -10.693 3.680 7.791 1.00 84.44 78 ARG A O 1
ATOM 614 N N . CYS A 1 79 ? -12.336 4.269 9.217 1.00 80.31 79 CYS A N 1
ATOM 615 C CA . CYS A 1 79 ? -13.365 3.475 8.565 1.00 80.31 79 CYS A CA 1
ATOM 616 C C . CYS A 1 79 ? -13.742 4.111 7.212 1.00 80.31 79 CYS A C 1
ATOM 618 O O . CYS A 1 79 ? -14.490 5.088 7.160 1.00 80.31 79 CYS A O 1
ATOM 620 N N . ARG A 1 80 ? -13.152 3.611 6.123 1.00 83.62 80 ARG A N 1
ATOM 621 C CA . ARG A 1 80 ? -13.402 4.005 4.728 1.00 83.62 80 ARG A CA 1
ATOM 622 C C . ARG A 1 80 ? -13.484 2.746 3.861 1.00 83.62 80 ARG A C 1
ATOM 624 O O . ARG A 1 80 ? -12.987 1.705 4.287 1.00 83.62 80 ARG A O 1
ATOM 631 N N . PRO A 1 81 ? -14.076 2.812 2.658 1.00 87.12 81 PRO A N 1
ATOM 632 C CA . PRO A 1 81 ? -14.084 1.669 1.754 1.00 87.12 81 PRO A CA 1
ATOM 633 C C . PRO A 1 81 ? -12.646 1.235 1.435 1.00 87.12 81 PRO A C 1
ATOM 635 O O . PRO A 1 81 ? -11.874 1.979 0.827 1.00 87.12 81 PRO A O 1
ATOM 638 N N . SER A 1 82 ? -12.265 0.024 1.844 1.00 86.50 82 SER A N 1
ATOM 639 C CA . SER A 1 82 ? -10.898 -0.477 1.654 1.00 86.50 82 SER A CA 1
ATOM 640 C C . SER A 1 82 ? -10.527 -0.625 0.180 1.00 86.50 82 SER A C 1
ATOM 642 O O . SER A 1 82 ? -9.357 -0.493 -0.173 1.00 86.50 82 SER A O 1
ATOM 644 N N . ALA A 1 83 ? -11.521 -0.812 -0.694 1.00 87.12 83 ALA A N 1
ATOM 645 C CA . ALA A 1 83 ? -11.354 -0.788 -2.143 1.00 87.12 83 ALA A CA 1
ATOM 646 C C . ALA A 1 83 ? -10.830 0.567 -2.652 1.00 87.12 83 ALA A C 1
ATOM 648 O O . ALA A 1 83 ? -9.872 0.587 -3.423 1.00 87.12 83 ALA A O 1
ATOM 649 N N . GLU A 1 84 ? -11.391 1.684 -2.178 1.00 88.81 84 GLU A N 1
ATOM 650 C CA . GLU A 1 84 ? -10.944 3.037 -2.548 1.00 88.81 84 GLU A CA 1
ATOM 651 C C . GLU A 1 84 ? -9.514 3.284 -2.063 1.00 88.81 84 GLU A C 1
ATOM 653 O O . GLU A 1 84 ? -8.642 3.699 -2.823 1.00 88.81 84 GLU A O 1
ATOM 658 N N . MET A 1 85 ? -9.236 2.937 -0.805 1.00 90.44 85 MET A N 1
ATOM 659 C CA . MET A 1 85 ? -7.904 3.091 -0.221 1.00 90.44 85 MET A CA 1
ATOM 660 C C . MET A 1 85 ? -6.851 2.220 -0.922 1.00 90.44 85 MET A C 1
ATOM 662 O O . MET A 1 85 ? -5.709 2.645 -1.101 1.00 90.44 85 MET A O 1
ATOM 666 N N . ALA A 1 86 ? -7.216 0.999 -1.321 1.00 90.88 86 ALA A N 1
ATOM 667 C CA . ALA A 1 86 ? -6.341 0.110 -2.075 1.00 90.88 86 ALA A CA 1
ATOM 668 C C . ALA A 1 86 ? -6.073 0.657 -3.481 1.00 90.88 86 ALA A C 1
ATOM 670 O O . ALA A 1 86 ? -4.926 0.634 -3.929 1.00 90.88 86 ALA A O 1
ATOM 671 N N . HIS A 1 87 ? -7.099 1.188 -4.148 1.00 89.31 87 HIS A N 1
ATOM 672 C CA . HIS A 1 87 ? -6.962 1.850 -5.441 1.00 89.31 87 HIS A CA 1
ATOM 673 C C . HIS A 1 87 ? -6.014 3.058 -5.353 1.00 89.31 87 HIS A C 1
ATOM 675 O O . HIS A 1 87 ? -5.039 3.131 -6.102 1.00 89.31 87 HIS A O 1
ATOM 681 N N . ASP A 1 88 ? -6.206 3.944 -4.373 1.00 90.69 88 ASP A N 1
ATOM 682 C CA . ASP A 1 88 ? -5.335 5.105 -4.152 1.00 90.69 88 ASP A CA 1
ATOM 683 C C . ASP A 1 88 ? -3.879 4.698 -3.881 1.00 90.69 88 ASP A C 1
ATOM 685 O O . ASP A 1 88 ? -2.933 5.309 -4.387 1.00 90.69 88 ASP A O 1
ATOM 689 N N . TYR A 1 89 ? -3.678 3.634 -3.102 1.00 91.25 89 TYR A N 1
ATOM 690 C CA . TYR A 1 89 ? -2.353 3.084 -2.831 1.00 91.25 89 TYR A CA 1
ATOM 691 C C . TYR A 1 89 ? -1.670 2.517 -4.091 1.00 91.25 89 TYR A C 1
ATOM 693 O O . TYR A 1 89 ? -0.464 2.711 -4.296 1.00 91.25 89 TYR A O 1
ATOM 701 N N . LEU A 1 90 ? -2.417 1.820 -4.951 1.00 89.44 90 LEU A N 1
ATOM 702 C CA . LEU A 1 90 ? -1.890 1.301 -6.214 1.00 89.44 90 LEU A CA 1
ATOM 703 C C . LEU A 1 90 ? -1.559 2.433 -7.188 1.00 89.44 90 LEU A C 1
ATOM 705 O O . LEU A 1 90 ? -0.471 2.419 -7.765 1.00 89.44 90 LEU A O 1
ATOM 709 N N . LYS A 1 91 ? -2.405 3.462 -7.271 1.00 89.81 91 LYS A N 1
ATOM 710 C CA . LYS A 1 91 ? -2.135 4.670 -8.058 1.00 89.81 91 LYS A CA 1
ATOM 711 C C . LYS A 1 91 ? -0.841 5.363 -7.621 1.00 89.81 91 LYS A C 1
ATOM 713 O O . LYS A 1 91 ? 0.005 5.679 -8.452 1.00 89.81 91 LYS A O 1
ATOM 718 N N . LEU A 1 92 ? -0.601 5.496 -6.311 1.00 90.06 92 LEU A N 1
ATOM 719 C CA . LEU A 1 92 ? 0.675 6.017 -5.789 1.00 90.06 92 LEU A CA 1
ATOM 720 C C . LEU A 1 92 ? 1.886 5.183 -6.224 1.00 90.06 92 LEU A C 1
ATOM 722 O O . LEU A 1 92 ? 2.985 5.727 -6.375 1.00 90.06 92 LEU A O 1
ATOM 726 N N . THR A 1 93 ? 1.701 3.870 -6.374 1.00 87.94 93 THR A N 1
ATOM 727 C CA . THR A 1 93 ? 2.745 2.949 -6.832 1.00 87.94 93 THR A CA 1
ATOM 728 C C . THR A 1 93 ? 3.016 3.116 -8.325 1.00 87.94 93 THR A C 1
ATOM 730 O O . THR A 1 93 ? 4.171 3.057 -8.737 1.00 87.94 93 THR A O 1
ATOM 733 N N . GLU A 1 94 ? 1.986 3.342 -9.131 1.00 86.06 94 GLU A N 1
ATOM 734 C CA . GLU A 1 94 ? 2.112 3.632 -10.560 1.00 86.06 94 GLU A CA 1
ATOM 735 C C . GLU A 1 94 ? 2.780 4.989 -10.807 1.00 86.06 94 GLU A C 1
ATOM 737 O O . GLU A 1 94 ? 3.782 5.065 -11.508 1.00 86.06 94 GLU A O 1
ATOM 742 N N . GLU A 1 95 ? 2.342 6.045 -10.123 1.00 89.44 95 GLU A N 1
ATOM 743 C CA . GLU A 1 95 ? 2.983 7.363 -10.196 1.00 89.44 95 GLU A CA 1
ATOM 744 C C . GLU A 1 95 ? 4.462 7.319 -9.785 1.00 89.44 95 GLU A C 1
ATOM 746 O O . GLU A 1 95 ? 5.314 7.979 -10.384 1.00 89.44 95 GLU A O 1
ATOM 751 N N . LEU A 1 96 ? 4.786 6.534 -8.749 1.00 88.12 96 LEU A N 1
ATOM 752 C CA . LEU A 1 96 ? 6.171 6.307 -8.348 1.00 88.12 96 LEU A CA 1
ATOM 753 C C . LEU A 1 96 ? 6.961 5.623 -9.465 1.00 88.12 96 LEU A C 1
ATOM 755 O O . LEU A 1 96 ? 8.129 5.938 -9.664 1.00 88.12 96 LEU A O 1
ATOM 759 N N . ARG A 1 97 ? 6.338 4.698 -10.195 1.00 81.75 97 ARG A N 1
ATOM 760 C CA . ARG A 1 97 ? 6.977 4.019 -11.323 1.00 81.75 97 ARG A CA 1
ATOM 761 C C . ARG A 1 97 ? 7.332 5.015 -12.418 1.00 81.75 97 ARG A C 1
ATOM 763 O O . ARG A 1 97 ? 8.487 5.053 -12.828 1.00 81.75 97 ARG A O 1
ATOM 770 N N . SER A 1 98 ? 6.384 5.861 -12.817 1.00 83.31 98 SER A N 1
ATOM 771 C CA . SER A 1 98 ? 6.607 6.904 -13.824 1.00 83.31 98 SER A CA 1
ATOM 772 C C . SER A 1 98 ? 7.728 7.857 -13.407 1.00 83.31 98 SER A C 1
ATOM 774 O O . SER A 1 98 ? 8.603 8.174 -14.208 1.00 83.31 98 SER A O 1
ATOM 776 N N . LEU A 1 99 ? 7.776 8.237 -12.125 1.00 85.38 99 LEU A N 1
ATOM 777 C CA . LEU A 1 99 ? 8.859 9.054 -11.570 1.00 85.38 99 LEU A CA 1
ATOM 778 C C . LEU A 1 99 ? 10.224 8.343 -11.628 1.00 85.38 99 LEU A C 1
ATOM 780 O O . LEU A 1 99 ? 11.251 8.968 -11.884 1.00 85.38 99 LEU A O 1
ATOM 784 N N . MET A 1 100 ? 10.247 7.035 -11.372 1.00 83.44 100 MET A N 1
ATOM 785 C CA . MET A 1 100 ? 11.472 6.234 -11.316 1.00 83.44 100 MET A CA 1
ATOM 786 C C . MET A 1 100 ? 11.936 5.725 -12.684 1.00 83.44 100 MET A C 1
ATOM 788 O O . MET A 1 100 ? 13.077 5.273 -12.786 1.00 83.44 100 MET A O 1
ATOM 792 N N . ALA A 1 101 ? 11.111 5.825 -13.732 1.00 76.19 101 ALA A N 1
ATOM 793 C CA . ALA A 1 101 ? 11.417 5.332 -15.074 1.00 76.19 101 ALA A CA 1
ATOM 794 C C . ALA A 1 101 ? 12.699 5.951 -15.665 1.00 76.19 101 ALA A C 1
ATOM 796 O O . ALA A 1 101 ? 13.441 5.257 -16.355 1.00 76.19 101 ALA A O 1
ATOM 797 N N . GLY A 1 102 ? 13.014 7.205 -15.320 1.00 67.69 102 GLY A N 1
ATOM 798 C CA . GLY A 1 102 ? 14.272 7.878 -15.682 1.00 67.69 102 GLY A CA 1
ATOM 799 C C . GLY A 1 102 ? 15.410 7.739 -14.657 1.00 67.69 102 GLY A C 1
ATOM 800 O O . GLY A 1 102 ? 16.517 8.207 -14.898 1.00 67.69 102 GLY A O 1
ATOM 801 N N . LEU A 1 103 ? 15.161 7.108 -13.502 1.00 68.38 103 LEU A N 1
ATOM 802 C CA . LEU A 1 103 ? 16.075 7.023 -12.348 1.00 68.38 103 LEU A CA 1
ATOM 803 C C . LEU A 1 103 ? 16.378 5.567 -11.941 1.00 68.38 103 LEU A C 1
ATOM 805 O O . LEU A 1 103 ? 16.767 5.304 -10.798 1.00 68.38 103 LEU A O 1
ATOM 809 N N . GLN A 1 104 ? 16.196 4.628 -12.877 1.00 61.62 104 GLN A N 1
ATOM 810 C CA . GLN A 1 104 ? 16.077 3.167 -12.704 1.00 61.62 104 GLN A CA 1
ATOM 811 C C . GLN A 1 104 ? 17.156 2.486 -11.832 1.00 61.62 104 GLN A C 1
ATOM 813 O O . GLN A 1 104 ? 16.936 1.380 -11.339 1.00 61.62 104 GLN A O 1
ATOM 818 N N . GLN A 1 105 ? 18.302 3.126 -11.582 1.00 65.31 105 GLN A N 1
ATOM 819 C CA . GLN A 1 105 ? 19.414 2.545 -10.821 1.00 65.31 105 GLN A CA 1
ATOM 820 C C . GLN A 1 105 ? 19.568 3.077 -9.386 1.00 65.31 105 GLN A C 1
ATOM 822 O O . GLN A 1 105 ? 20.285 2.474 -8.581 1.00 65.31 105 GLN A O 1
ATOM 827 N N . ASN A 1 106 ? 18.871 4.152 -8.994 1.00 83.25 106 ASN A N 1
ATOM 828 C CA . ASN A 1 106 ? 19.039 4.719 -7.654 1.00 83.25 106 ASN A CA 1
ATOM 829 C C . ASN A 1 106 ? 18.132 4.035 -6.613 1.00 83.25 106 ASN A C 1
ATOM 831 O O . ASN A 1 106 ? 17.090 4.548 -6.196 1.00 83.25 106 ASN A O 1
ATOM 835 N N . LYS A 1 107 ? 18.570 2.859 -6.142 1.00 84.00 107 LYS A N 1
ATOM 836 C CA . LYS A 1 107 ? 17.880 2.071 -5.100 1.00 84.00 107 LYS A CA 1
ATOM 837 C C . LYS A 1 107 ? 17.665 2.851 -3.797 1.00 84.00 107 LYS A C 1
ATOM 839 O O . LYS A 1 107 ? 16.691 2.591 -3.087 1.00 84.00 107 LYS A O 1
ATOM 844 N N . ALA A 1 108 ? 18.566 3.772 -3.453 1.00 88.44 108 ALA A N 1
ATOM 845 C CA . ALA A 1 108 ? 18.439 4.590 -2.249 1.00 88.44 108 ALA A CA 1
ATOM 846 C C . ALA A 1 108 ? 17.297 5.606 -2.390 1.00 88.44 108 ALA A C 1
ATOM 848 O O . ALA A 1 108 ? 16.460 5.714 -1.490 1.00 88.44 108 ALA A O 1
ATOM 849 N N . LEU A 1 109 ? 17.214 6.273 -3.545 1.00 89.19 109 LEU A N 1
ATOM 850 C CA . LEU A 1 109 ? 16.140 7.206 -3.881 1.00 89.19 109 LEU A CA 1
ATOM 851 C C . LEU A 1 109 ? 14.784 6.495 -3.936 1.00 89.19 109 LEU A C 1
ATOM 853 O O . LEU A 1 109 ? 13.845 6.954 -3.289 1.00 89.19 109 LEU A O 1
ATOM 857 N N . LEU A 1 110 ? 14.712 5.316 -4.567 1.00 89.56 110 LEU A N 1
ATOM 858 C CA . LEU A 1 110 ? 13.499 4.490 -4.572 1.00 89.56 110 LEU A CA 1
ATOM 859 C C . LEU A 1 110 ? 13.018 4.185 -3.148 1.00 89.56 110 LEU A C 1
ATOM 861 O O . LEU A 1 110 ? 11.858 4.399 -2.806 1.00 89.56 110 LEU A O 1
ATOM 865 N N . ARG A 1 111 ? 13.913 3.700 -2.278 1.00 91.06 111 ARG A N 1
ATOM 866 C CA . ARG A 1 111 ? 13.564 3.378 -0.884 1.00 91.06 111 ARG A CA 1
ATOM 867 C C . ARG A 1 111 ? 13.112 4.610 -0.104 1.00 91.06 111 ARG A C 1
ATOM 869 O O . ARG A 1 111 ? 12.197 4.490 0.712 1.00 91.06 111 ARG A O 1
ATOM 876 N N . LYS A 1 112 ? 13.756 5.762 -0.317 1.00 93.50 112 LYS A N 1
ATOM 877 C CA . LYS A 1 112 ? 13.376 7.036 0.309 1.00 93.50 112 LYS A CA 1
ATOM 878 C C . LYS A 1 112 ? 11.960 7.429 -0.107 1.00 93.50 112 LYS A C 1
ATOM 880 O O . LYS A 1 112 ? 11.134 7.713 0.757 1.00 93.50 112 LYS A O 1
ATOM 885 N N . GLU A 1 113 ? 11.669 7.362 -1.399 1.00 93.19 113 GLU A N 1
ATOM 886 C CA . GLU A 1 113 ? 10.389 7.792 -1.948 1.00 93.19 113 GLU A CA 1
ATOM 887 C C . GLU A 1 113 ? 9.243 6.838 -1.586 1.00 93.19 113 GLU A C 1
ATOM 889 O O . GLU A 1 113 ? 8.187 7.292 -1.148 1.00 93.19 113 GLU A O 1
ATOM 894 N N . VAL A 1 114 ? 9.472 5.519 -1.620 1.00 93.25 114 VAL A N 1
ATOM 895 C CA . VAL A 1 114 ? 8.498 4.532 -1.118 1.00 93.25 114 VAL A CA 1
ATOM 896 C C . VAL A 1 114 ? 8.136 4.814 0.340 1.00 93.25 114 VAL A C 1
ATOM 898 O O . VAL A 1 114 ? 6.959 4.803 0.710 1.00 93.25 114 VAL A O 1
ATOM 901 N N . ARG A 1 115 ? 9.138 5.068 1.195 1.00 94.44 115 ARG A N 1
ATOM 902 C CA . ARG A 1 115 ? 8.906 5.368 2.617 1.00 94.44 115 ARG A CA 1
ATOM 903 C C . ARG A 1 115 ? 8.086 6.640 2.789 1.00 94.44 115 ARG A C 1
ATOM 905 O O . ARG A 1 115 ? 7.178 6.634 3.617 1.00 94.44 115 ARG A O 1
ATOM 912 N N . ARG A 1 116 ? 8.406 7.689 2.026 1.00 95.06 116 ARG A N 1
ATOM 913 C CA . ARG A 1 116 ? 7.699 8.973 2.050 1.00 95.06 116 ARG A CA 1
ATOM 914 C C . ARG A 1 116 ? 6.236 8.799 1.644 1.00 95.06 116 ARG A C 1
ATOM 916 O O . ARG A 1 116 ? 5.363 9.021 2.473 1.00 95.06 116 ARG A O 1
ATOM 923 N N . ARG A 1 117 ? 5.975 8.274 0.441 1.00 94.31 117 ARG A N 1
ATOM 924 C CA . ARG A 1 117 ? 4.614 8.059 -0.085 1.00 94.31 117 ARG A CA 1
ATOM 925 C C . ARG A 1 117 ? 3.775 7.149 0.806 1.00 94.31 117 ARG A C 1
ATOM 927 O O . ARG A 1 117 ? 2.608 7.435 1.042 1.00 94.31 117 ARG A O 1
ATOM 934 N N . THR A 1 118 ? 4.371 6.090 1.362 1.00 93.69 118 THR A N 1
ATOM 935 C CA . THR A 1 118 ? 3.654 5.219 2.307 1.00 93.69 118 THR A CA 1
ATOM 936 C C . THR A 1 118 ? 3.296 5.963 3.596 1.00 93.69 118 THR A C 1
ATOM 938 O O . THR A 1 118 ? 2.212 5.773 4.135 1.00 93.69 118 THR A O 1
ATOM 941 N N . THR A 1 119 ? 4.187 6.810 4.118 1.00 94.00 119 THR A N 1
ATOM 942 C CA . THR A 1 119 ? 3.882 7.634 5.296 1.00 94.00 119 THR A CA 1
ATOM 943 C C . THR A 1 119 ? 2.787 8.651 5.009 1.00 94.00 119 THR A C 1
ATOM 945 O O . THR A 1 119 ? 1.888 8.795 5.834 1.00 94.00 119 THR A O 1
ATOM 948 N N . ASP A 1 120 ? 2.832 9.305 3.854 1.00 94.06 120 ASP A N 1
ATOM 949 C CA . ASP A 1 120 ? 1.822 10.283 3.449 1.00 94.06 120 ASP A CA 1
ATOM 950 C C . ASP A 1 120 ? 0.450 9.612 3.269 1.00 94.06 120 ASP A C 1
ATOM 952 O O . ASP A 1 120 ? -0.554 10.114 3.773 1.00 94.06 120 ASP A O 1
ATOM 956 N N . PHE A 1 121 ? 0.417 8.421 2.659 1.00 93.38 121 PHE A N 1
ATOM 957 C CA . PHE A 1 121 ? -0.781 7.586 2.557 1.00 93.38 121 PHE A CA 1
ATOM 958 C C . PHE A 1 121 ? -1.364 7.252 3.936 1.00 93.38 121 PHE A C 1
ATOM 960 O O . PHE A 1 121 ? -2.533 7.520 4.199 1.00 93.38 121 PHE A O 1
ATOM 967 N N . LEU A 1 122 ? -0.548 6.719 4.851 1.00 91.94 122 LEU A N 1
ATOM 968 C CA . LEU A 1 122 ? -1.028 6.357 6.187 1.00 91.94 122 LEU A CA 1
ATOM 969 C C . LEU A 1 122 ? -1.522 7.571 6.971 1.00 91.94 122 LEU A C 1
ATOM 971 O O . LEU A 1 122 ? -2.519 7.461 7.668 1.00 91.94 122 LEU A O 1
ATOM 975 N N . ARG A 1 123 ? -0.860 8.728 6.845 1.00 90.50 123 ARG A N 1
ATOM 976 C CA . ARG A 1 123 ? -1.313 9.975 7.477 1.00 90.50 123 ARG A CA 1
ATOM 977 C C . ARG A 1 123 ? -2.673 10.415 6.949 1.00 90.50 123 ARG A C 1
ATOM 979 O O . ARG A 1 123 ? -3.530 10.764 7.750 1.00 90.50 123 ARG A O 1
ATOM 986 N N . ARG A 1 124 ? -2.889 10.352 5.630 1.00 90.00 124 ARG A N 1
ATOM 987 C CA . ARG A 1 124 ? -4.166 10.717 4.995 1.00 90.00 124 ARG A CA 1
ATOM 988 C C . ARG A 1 124 ? -5.343 9.907 5.549 1.00 90.00 124 ARG A C 1
ATOM 990 O O . ARG A 1 124 ? -6.421 10.461 5.755 1.00 90.00 124 ARG A O 1
ATOM 997 N N . TYR A 1 125 ? -5.129 8.618 5.810 1.00 90.12 125 TYR A N 1
ATOM 998 C CA . TYR A 1 125 ? -6.170 7.712 6.302 1.00 90.12 125 TYR A CA 1
ATOM 999 C C . TYR A 1 125 ? -6.060 7.383 7.795 1.00 90.12 125 TYR A C 1
ATOM 1001 O O . TYR A 1 125 ? -6.794 6.518 8.262 1.00 90.12 125 TYR A O 1
ATOM 1009 N N . ALA A 1 126 ? -5.186 8.038 8.562 1.00 88.12 126 ALA A N 1
ATOM 1010 C CA . ALA A 1 126 ? -5.027 7.738 9.984 1.00 88.12 126 ALA A CA 1
ATOM 1011 C C . ALA A 1 126 ? -6.306 8.087 10.756 1.00 88.12 126 ALA A C 1
ATOM 1013 O O . ALA A 1 126 ? -6.881 9.162 10.563 1.00 88.12 126 ALA A O 1
ATOM 1014 N N . ALA A 1 127 ? -6.732 7.197 11.660 1.00 76.19 127 ALA A N 1
ATOM 1015 C CA . ALA A 1 127 ? -7.952 7.367 12.456 1.00 76.19 127 ALA A CA 1
ATOM 1016 C C . ALA A 1 127 ? -8.004 8.728 13.185 1.00 76.19 127 ALA A C 1
ATOM 1018 O O . ALA A 1 127 ? -9.050 9.372 13.202 1.00 76.19 127 ALA A O 1
ATOM 1019 N N . GLY A 1 128 ? -6.855 9.218 13.668 1.00 67.00 128 GLY A N 1
ATOM 1020 C CA . GLY A 1 128 ? -6.713 10.489 14.390 1.00 67.00 128 GLY A CA 1
ATOM 1021 C C . GLY A 1 128 ? -6.313 11.721 13.563 1.00 67.00 128 GLY A C 1
ATOM 1022 O O . GLY A 1 128 ? -5.999 12.745 14.153 1.00 67.00 128 GLY A O 1
ATOM 1023 N N . ALA A 1 129 ? -6.290 11.674 12.225 1.00 60.31 129 ALA A N 1
ATOM 1024 C CA . ALA A 1 129 ? -5.864 12.813 11.388 1.00 60.31 129 ALA A CA 1
ATOM 1025 C C . ALA A 1 129 ? -6.936 13.920 11.241 1.00 60.31 129 ALA A C 1
ATOM 1027 O O . ALA A 1 129 ? -7.200 14.399 10.137 1.00 60.31 129 ALA A O 1
ATOM 1028 N N . GLY A 1 130 ? -7.673 14.218 12.311 1.00 53.19 130 GLY A N 1
ATOM 1029 C CA . GLY A 1 130 ? -8.781 15.171 12.326 1.00 53.19 130 GLY A CA 1
ATOM 1030 C C . GLY A 1 130 ? -8.609 16.193 13.437 1.00 53.19 130 GLY A C 1
ATOM 1031 O O . GLY A 1 130 ? -9.186 16.003 14.501 1.00 53.19 130 GLY A O 1
ATOM 1032 N N . VAL A 1 131 ? -7.816 17.229 13.153 1.00 41.56 131 VAL A N 1
ATOM 1033 C CA . VAL A 1 131 ? -7.989 18.627 13.584 1.00 41.56 131 VAL A CA 1
ATOM 1034 C C . VAL A 1 131 ? -7.494 19.493 12.433 1.00 41.56 131 VAL A C 1
ATOM 1036 O O . VAL A 1 131 ? -6.390 19.179 11.927 1.00 41.56 131 VAL A O 1
#

Foldseek 3Di:
DDDPVVVLVVVLLVVLVCLCVVCPPPQLLVSLLVLLVSVLVSCVPDPDDPDPDPPPDDSQLVVQLVSVVVCVVVLQFAPDRSSVLSVVSVVLSVVLNVVCVVVVPCPVVSSVSSSVSSVVSSLVGGNPVDD

pLDDT: mean 75.5, std 17.42, range [36.41, 95.06]

Radius of gyration: 15.56 Å; chains: 1; bounding box: 34×41×44 Å